Protein AF-A0A812PJC6-F1 (afdb_monomer_lite)

pLDDT: mean 83.12, std 13.5, range [49.12, 95.75]

Structure (mmCIF, N/CA/C/O backbone):
data_AF-A0A812PJC6-F1
#
_entry.id   AF-A0A812PJC6-F1
#
loop_
_atom_site.group_PDB
_atom_site.id
_atom_site.type_symbol
_atom_site.label_atom_id
_atom_site.label_alt_id
_atom_site.label_comp_id
_atom_site.label_asym_id
_atom_site.label_entity_id
_atom_site.label_seq_id
_atom_site.pdbx_PDB_ins_code
_atom_site.Cartn_x
_atom_site.Cartn_y
_atom_site.Cartn_z
_atom_site.occupancy
_atom_site.B_iso_or_equiv
_atom_site.auth_seq_id
_atom_site.auth_comp_id
_atom_site.auth_asym_id
_atom_site.auth_atom_id
_atom_site.pdbx_PDB_model_num
ATOM 1 N N . MET A 1 1 ? -43.800 -16.071 8.110 1.00 54.31 1 MET A N 1
ATOM 2 C CA . MET A 1 1 ? -43.819 -14.659 7.642 1.00 54.31 1 MET A CA 1
ATOM 3 C C . MET A 1 1 ? -43.810 -13.628 8.780 1.00 54.31 1 MET A C 1
ATOM 5 O O . MET A 1 1 ? -43.242 -12.564 8.587 1.00 54.31 1 MET A O 1
ATOM 9 N N . GLN A 1 2 ? -44.392 -13.907 9.956 1.00 56.09 2 GLN A N 1
ATOM 10 C CA . GLN A 1 2 ? -44.378 -12.980 11.107 1.00 56.09 2 GLN A CA 1
ATOM 11 C C . GLN A 1 2 ? -43.023 -12.905 11.839 1.00 56.09 2 GLN A C 1
ATOM 13 O O . GLN A 1 2 ? -42.659 -11.846 12.334 1.00 56.09 2 GLN A O 1
ATOM 18 N N . GLU A 1 3 ? -42.242 -13.986 11.862 1.00 58.69 3 GLU A N 1
ATOM 19 C CA . GLU A 1 3 ? -40.914 -14.003 12.503 1.00 58.69 3 GLU A CA 1
ATOM 20 C C . GLU A 1 3 ? -39.884 -13.142 11.758 1.00 58.69 3 GLU A C 1
ATOM 22 O O . GLU A 1 3 ? -39.084 -12.457 12.385 1.00 58.69 3 GLU A O 1
ATOM 27 N N . ALA A 1 4 ? -39.976 -13.080 10.425 1.00 61.56 4 ALA A N 1
ATOM 28 C CA . ALA A 1 4 ? -39.147 -12.201 9.600 1.00 61.56 4 ALA A CA 1
ATOM 29 C C . ALA A 1 4 ? -39.416 -10.708 9.872 1.00 61.56 4 ALA A C 1
ATOM 31 O O . ALA A 1 4 ? -38.505 -9.895 9.766 1.00 61.56 4 ALA A O 1
ATOM 32 N N . ARG A 1 5 ? -40.648 -10.351 10.269 1.00 58.78 5 ARG A N 1
ATOM 33 C CA . ARG A 1 5 ? -40.993 -8.983 10.688 1.00 58.78 5 ARG A CA 1
ATOM 34 C C . ARG A 1 5 ? -40.397 -8.638 12.054 1.00 58.78 5 ARG A C 1
ATOM 36 O O . ARG A 1 5 ? -39.863 -7.551 12.198 1.00 58.78 5 ARG A O 1
ATOM 43 N N . ARG A 1 6 ? -40.385 -9.582 13.005 1.00 60.12 6 ARG A N 1
ATOM 44 C CA . ARG A 1 6 ? -39.745 -9.394 14.323 1.00 60.12 6 ARG A CA 1
ATOM 45 C C . ARG A 1 6 ? -38.217 -9.294 14.235 1.00 60.12 6 ARG A C 1
ATOM 47 O O . ARG A 1 6 ? -37.621 -8.498 14.949 1.00 60.12 6 ARG A O 1
ATOM 54 N N . ALA A 1 7 ? -37.593 -10.064 13.339 1.00 59.38 7 ALA A N 1
ATOM 55 C CA . ALA A 1 7 ? -36.156 -9.971 13.068 1.00 59.38 7 ALA A CA 1
ATOM 56 C C . ALA A 1 7 ? -35.773 -8.649 12.371 1.00 59.38 7 ALA A C 1
ATOM 58 O O . ALA A 1 7 ? -34.699 -8.113 12.626 1.00 59.38 7 ALA A O 1
ATOM 59 N 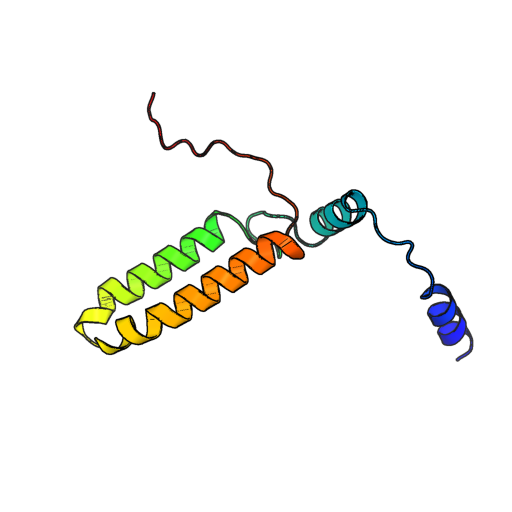N . ALA A 1 8 ? -36.662 -8.109 11.528 1.00 57.59 8 ALA A N 1
ATOM 60 C CA . ALA A 1 8 ? -36.504 -6.786 10.925 1.00 57.59 8 ALA A CA 1
ATOM 61 C C . ALA A 1 8 ? -36.757 -5.645 11.931 1.00 57.59 8 ALA A C 1
ATOM 63 O O . ALA A 1 8 ? -36.075 -4.634 11.877 1.00 57.59 8 ALA A O 1
ATOM 64 N N . GLU A 1 9 ? -37.670 -5.811 12.891 1.00 53.97 9 GLU A N 1
ATOM 65 C CA . GLU A 1 9 ? -37.887 -4.836 13.976 1.00 53.97 9 GLU A CA 1
ATOM 66 C C . GLU A 1 9 ? -36.724 -4.808 14.985 1.00 53.97 9 GLU A C 1
ATOM 68 O O . GLU A 1 9 ? -36.408 -3.760 15.540 1.00 53.97 9 GLU A O 1
ATOM 73 N N . GLN A 1 10 ? -36.016 -5.927 15.187 1.00 52.03 10 GLN A N 1
ATOM 74 C CA . GLN A 1 10 ? -34.771 -5.966 15.974 1.00 52.03 10 GLN A CA 1
ATOM 75 C C . GLN A 1 10 ? -33.571 -5.295 15.280 1.00 52.03 10 GLN A C 1
ATOM 77 O O . GLN A 1 10 ? -32.525 -5.119 15.904 1.00 52.03 10 GLN A O 1
ATOM 82 N N . TYR A 1 11 ? -33.700 -4.923 14.005 1.00 51.56 11 TYR A N 1
ATOM 83 C CA . TYR A 1 11 ? -32.618 -4.369 13.189 1.00 51.56 11 TYR A CA 1
ATOM 84 C C . TYR A 1 11 ? -32.406 -2.854 13.383 1.00 51.56 11 TYR A C 1
ATOM 86 O O . TYR A 1 11 ? -31.421 -2.311 12.889 1.00 51.56 11 TYR A O 1
ATOM 94 N N . GLU A 1 12 ? -33.281 -2.149 14.106 1.00 56.19 12 GLU A N 1
ATOM 95 C CA . GLU A 1 12 ? -33.440 -0.699 13.905 1.00 56.19 12 GLU A CA 1
ATOM 96 C C . GLU A 1 12 ? -32.970 0.230 15.042 1.00 56.19 12 GLU A C 1
ATOM 98 O O . GLU A 1 12 ? -33.379 1.384 15.117 1.00 56.19 12 GLU A O 1
ATOM 103 N N . PHE A 1 13 ? -32.042 -0.201 15.900 1.00 49.88 13 PHE A N 1
ATOM 104 C CA . PHE A 1 13 ? -31.323 0.746 16.765 1.00 49.88 13 PHE A CA 1
ATOM 105 C C . PHE A 1 13 ? -29.887 0.287 17.019 1.00 49.88 13 PHE A C 1
ATOM 107 O O . PHE A 1 13 ? -29.595 -0.401 17.998 1.00 49.88 13 PHE A O 1
ATOM 114 N N . GLN A 1 14 ? -28.969 0.663 16.126 1.00 61.44 14 GLN A N 1
ATOM 115 C CA . GLN A 1 14 ? -27.553 0.683 16.483 1.00 61.44 14 GLN A CA 1
ATOM 116 C C . GLN A 1 14 ? -27.263 2.049 17.112 1.00 61.44 14 GLN A C 1
ATOM 118 O O . GLN A 1 14 ? -27.422 3.054 16.421 1.00 61.44 14 GLN A O 1
ATOM 123 N N . PRO A 1 15 ? -26.881 2.120 18.403 1.00 67.12 15 PRO A N 1
ATOM 124 C CA . PRO A 1 15 ? -26.397 3.371 18.968 1.00 67.12 15 PRO A CA 1
ATOM 125 C C . PRO A 1 15 ? -25.207 3.849 18.136 1.00 67.12 15 PRO A C 1
ATOM 127 O O . PRO A 1 15 ? -24.440 3.018 17.643 1.00 67.12 15 PRO A O 1
ATOM 130 N N . ASP A 1 16 ? -25.052 5.167 17.993 1.00 80.69 16 ASP A N 1
ATOM 131 C CA . ASP A 1 16 ? -23.869 5.757 17.369 1.00 80.69 16 ASP A CA 1
ATOM 132 C C . ASP A 1 16 ? -22.621 5.107 17.970 1.00 80.69 16 ASP A C 1
ATOM 134 O O . ASP A 1 16 ? -22.321 5.265 19.159 1.00 80.69 16 ASP A O 1
ATOM 138 N N . TYR A 1 17 ? -21.928 4.298 17.165 1.00 80.31 17 TYR A N 1
ATOM 139 C CA . TYR A 1 17 ? -20.762 3.583 17.650 1.00 80.31 17 TYR A CA 1
ATOM 140 C C . TYR A 1 17 ? -19.717 4.599 18.077 1.00 80.31 17 TYR A C 1
ATOM 142 O O . TYR A 1 17 ? -19.270 5.443 17.298 1.00 80.31 17 TYR A O 1
ATOM 150 N N . THR A 1 18 ? -19.257 4.462 19.315 1.00 88.69 18 THR A N 1
ATOM 151 C CA . THR A 1 18 ? -18.042 5.163 19.719 1.00 88.69 18 THR A CA 1
ATOM 152 C C . THR A 1 18 ? -16.868 4.637 18.891 1.00 88.69 18 THR A C 1
ATOM 154 O O . THR A 1 18 ? -16.829 3.462 18.512 1.00 88.69 18 THR A O 1
ATOM 157 N N . LEU A 1 19 ? -15.862 5.480 18.646 1.00 85.06 19 LEU A N 1
ATOM 158 C CA . LEU A 1 19 ? -14.664 5.074 17.898 1.00 85.06 19 LEU A CA 1
ATOM 159 C C . LEU A 1 19 ? -13.988 3.826 18.493 1.00 85.06 19 LEU A C 1
ATOM 161 O O . LEU A 1 19 ? -13.421 3.022 17.757 1.00 85.06 19 LEU A O 1
ATOM 165 N N . LEU A 1 20 ? -14.080 3.636 19.812 1.00 87.56 20 LEU A N 1
ATOM 166 C CA . LEU A 1 20 ? -13.543 2.460 20.495 1.00 87.56 20 LEU A CA 1
ATOM 167 C C . LEU A 1 20 ? -14.313 1.183 20.147 1.00 87.56 20 LEU A C 1
ATOM 169 O O . LEU A 1 20 ? -13.693 0.161 19.868 1.00 87.56 20 LEU A O 1
ATOM 173 N N . GLN A 1 21 ? -15.646 1.239 20.119 1.00 89.00 21 GLN A N 1
ATOM 174 C CA . GLN A 1 21 ? -16.477 0.097 19.727 1.00 89.00 21 GLN A CA 1
ATOM 175 C C . GLN A 1 21 ? -16.280 -0.254 18.252 1.00 89.00 21 GLN A C 1
ATOM 177 O O . GLN A 1 21 ? -16.207 -1.431 17.903 1.00 89.00 21 GLN A O 1
ATOM 182 N N . TYR A 1 22 ? -16.128 0.762 17.399 1.00 86.44 22 TYR A N 1
ATOM 183 C CA . TYR A 1 22 ? -15.785 0.565 15.995 1.00 86.44 22 TYR A CA 1
ATOM 184 C C . TYR A 1 22 ? -14.447 -0.170 15.835 1.00 86.44 22 TYR A C 1
ATOM 186 O O . TYR A 1 22 ? -14.380 -1.205 15.178 1.00 86.44 22 TYR A O 1
ATOM 194 N N . GLN A 1 23 ? -13.391 0.315 16.497 1.00 86.81 23 GLN A N 1
ATOM 195 C CA . GLN A 1 23 ? -12.062 -0.304 16.449 1.00 86.81 23 GLN A CA 1
ATOM 196 C C . GLN A 1 23 ? -12.045 -1.714 17.056 1.00 86.81 23 GLN A C 1
ATOM 198 O O . GLN A 1 23 ? -11.374 -2.595 16.522 1.00 86.81 23 GLN A O 1
ATOM 203 N N . ALA A 1 24 ? -12.809 -1.956 18.126 1.00 87.62 24 ALA A N 1
ATOM 204 C CA . ALA A 1 24 ? -12.974 -3.292 18.695 1.00 87.62 24 ALA A CA 1
ATOM 205 C C . ALA A 1 24 ? -13.595 -4.261 17.676 1.00 87.62 24 ALA A C 1
ATOM 207 O O . ALA A 1 24 ? -13.062 -5.342 17.455 1.00 87.62 24 ALA A O 1
ATOM 208 N N . LYS A 1 25 ? -14.643 -3.835 16.961 1.00 88.75 25 LYS A N 1
ATOM 209 C CA . LYS A 1 25 ? -15.265 -4.645 15.904 1.00 88.75 25 LYS A CA 1
ATOM 210 C C . LYS A 1 25 ? -14.320 -4.893 14.723 1.00 88.75 25 LYS A C 1
ATOM 212 O O . LYS A 1 25 ? -14.270 -6.005 14.202 1.00 88.75 25 LYS A O 1
ATOM 217 N N . CYS A 1 26 ? -13.542 -3.888 14.315 1.00 88.06 26 CYS A N 1
ATOM 218 C CA . CYS A 1 26 ? -12.501 -4.051 13.295 1.00 88.06 26 CYS A CA 1
ATOM 219 C C . CYS A 1 26 ? -11.424 -5.051 13.728 1.00 88.06 26 CYS A C 1
ATOM 221 O O . CYS A 1 26 ? -10.926 -5.796 12.892 1.00 88.06 26 CYS A O 1
ATOM 223 N N . ARG A 1 27 ? -11.070 -5.104 15.018 1.00 87.25 27 ARG A N 1
ATOM 224 C CA . ARG A 1 27 ? -10.104 -6.080 15.545 1.00 87.25 27 ARG A CA 1
ATOM 225 C C . ARG A 1 27 ? -10.591 -7.518 15.390 1.00 87.25 27 ARG A C 1
ATOM 227 O O . ARG A 1 27 ? -9.777 -8.377 15.069 1.00 87.25 27 ARG A O 1
ATOM 234 N N . ASP A 1 28 ? -11.882 -7.752 15.600 1.00 88.50 28 ASP A N 1
ATOM 235 C CA . ASP A 1 28 ? -12.472 -9.091 15.530 1.00 88.50 28 ASP A CA 1
ATOM 236 C C . ASP A 1 28 ? -12.686 -9.554 14.081 1.00 88.50 28 ASP A C 1
ATOM 238 O O . ASP A 1 28 ? -12.481 -10.724 13.766 1.00 88.50 28 ASP A O 1
ATOM 242 N N . LEU A 1 29 ? -13.084 -8.640 13.188 1.00 89.25 29 LEU A N 1
ATOM 243 C CA . LEU A 1 29 ? -13.411 -8.962 11.793 1.00 89.25 29 LEU A CA 1
ATOM 244 C C . LEU A 1 29 ? -12.207 -8.888 10.842 1.00 89.25 29 LEU A C 1
ATOM 246 O O . LEU A 1 29 ? -12.099 -9.692 9.920 1.00 89.25 29 LEU A O 1
ATOM 250 N N . ALA A 1 30 ? -11.328 -7.904 11.031 1.00 89.88 30 ALA A N 1
ATOM 251 C CA . ALA A 1 30 ? -10.218 -7.594 10.132 1.00 89.88 30 ALA A CA 1
ATOM 252 C C . ALA A 1 30 ? -8.960 -7.182 10.929 1.00 89.88 30 ALA A C 1
ATOM 254 O O . ALA A 1 30 ? -8.521 -6.024 10.862 1.00 89.88 30 ALA A O 1
ATOM 255 N N . PRO A 1 31 ? -8.369 -8.108 11.714 1.00 89.00 31 PRO A N 1
ATOM 256 C CA . PRO A 1 31 ? -7.098 -7.850 12.385 1.00 89.00 31 PRO A CA 1
ATOM 257 C C . PRO A 1 31 ? -5.992 -7.595 11.352 1.00 89.00 31 PRO A C 1
ATOM 259 O O . PRO A 1 31 ? -6.045 -8.137 10.259 1.00 89.00 31 PRO A O 1
ATOM 262 N N . TYR A 1 32 ? -4.981 -6.785 11.679 1.00 89.94 32 TYR A N 1
ATOM 263 C CA . TYR A 1 32 ? -3.799 -6.617 10.819 1.00 89.94 32 TYR A CA 1
ATOM 264 C C . TYR A 1 32 ? -2.773 -7.716 11.117 1.00 89.94 32 TYR A C 1
ATOM 266 O O . TYR A 1 32 ? -1.880 -7.534 11.950 1.00 89.94 32 TYR A O 1
ATOM 274 N N . GLN A 1 33 ? -2.959 -8.895 10.525 1.00 88.94 33 GLN A N 1
ATOM 275 C CA . GLN A 1 33 ? -2.128 -10.085 10.744 1.00 88.94 33 GLN A CA 1
ATOM 276 C C . GLN A 1 33 ? -1.966 -10.893 9.454 1.00 88.94 33 GLN A C 1
ATOM 278 O O . GLN A 1 33 ? -2.808 -10.840 8.562 1.00 88.94 33 GLN A O 1
ATOM 283 N N . TYR A 1 34 ? -0.876 -11.652 9.346 1.00 87.62 34 TYR A N 1
ATOM 284 C CA . TYR A 1 34 ? -0.627 -12.488 8.170 1.00 87.62 34 TYR A CA 1
ATOM 285 C C . TYR A 1 34 ? -1.760 -13.499 7.947 1.00 87.62 34 TYR A C 1
ATOM 287 O O . TYR A 1 34 ? -2.191 -14.152 8.899 1.00 87.62 34 TYR A O 1
ATOM 295 N N . GLY A 1 35 ? -2.244 -13.621 6.706 1.00 86.44 35 GLY A N 1
ATOM 296 C CA . GLY A 1 35 ? -3.344 -14.527 6.363 1.00 86.44 35 GLY A CA 1
ATOM 297 C C . GLY A 1 35 ? -4.715 -14.079 6.879 1.00 86.44 35 GLY A C 1
ATOM 298 O O . GLY A 1 35 ? -5.639 -14.888 6.953 1.00 86.44 35 GLY A O 1
ATOM 299 N N . SER A 1 36 ? -4.859 -12.807 7.254 1.00 87.25 36 SER A N 1
ATOM 300 C CA . SER A 1 36 ? -6.129 -12.223 7.687 1.00 87.25 36 SER A CA 1
ATOM 301 C C . SER A 1 36 ? -6.718 -11.290 6.630 1.00 87.25 36 SER A C 1
ATOM 303 O O . SER A 1 36 ? -6.027 -10.775 5.754 1.00 87.25 36 SER A O 1
ATOM 305 N N . TRP A 1 37 ? -8.014 -11.005 6.750 1.00 82.25 37 TRP A N 1
ATOM 306 C CA . TRP A 1 37 ? -8.705 -10.101 5.827 1.00 82.25 37 TRP A CA 1
ATOM 307 C C . TRP A 1 37 ? -8.267 -8.631 5.964 1.00 82.25 37 TRP A C 1
ATOM 309 O O . TRP A 1 37 ? -8.465 -7.832 5.051 1.00 82.25 37 TRP A O 1
ATOM 319 N N . GLY A 1 38 ? -7.659 -8.266 7.100 1.00 84.44 38 GLY A N 1
ATOM 320 C CA . GLY A 1 38 ? -7.154 -6.918 7.359 1.00 84.44 38 GLY A CA 1
ATOM 321 C C . GLY A 1 38 ? -5.802 -6.616 6.707 1.00 84.44 38 GLY A C 1
ATOM 322 O O . GLY A 1 38 ? -5.388 -5.453 6.711 1.00 84.44 38 GLY A O 1
ATOM 323 N N . GLY A 1 39 ? -5.149 -7.624 6.118 1.00 88.31 39 GLY A N 1
ATOM 324 C CA . GLY A 1 39 ? -3.814 -7.536 5.528 1.00 88.31 39 GLY A CA 1
ATOM 325 C C . GLY A 1 39 ? -2.693 -7.667 6.557 1.00 88.31 39 GLY A C 1
ATOM 326 O O . GLY A 1 39 ? -2.926 -7.798 7.762 1.00 88.31 39 GLY A O 1
ATOM 327 N N . SER A 1 40 ? -1.455 -7.615 6.075 1.00 90.19 40 SER A N 1
ATOM 328 C CA . SER A 1 40 ? -0.262 -7.730 6.906 1.00 90.19 40 SER A CA 1
ATOM 329 C C . SER A 1 40 ? 0.927 -7.013 6.292 1.00 90.19 40 SER A C 1
ATOM 331 O O . SER A 1 40 ? 0.988 -6.791 5.086 1.00 90.19 40 SER A O 1
ATOM 333 N N . ILE A 1 41 ? 1.928 -6.723 7.126 1.00 88.56 41 ILE A N 1
ATOM 334 C CA . ILE A 1 41 ? 3.166 -6.082 6.670 1.00 88.56 41 ILE A CA 1
ATOM 335 C C . ILE A 1 41 ? 3.868 -6.893 5.577 1.00 88.56 41 ILE A C 1
ATOM 337 O O . ILE A 1 41 ? 4.434 -6.316 4.657 1.00 88.56 41 ILE A O 1
ATOM 341 N N . VAL A 1 42 ? 3.808 -8.224 5.665 1.00 90.44 42 VAL A N 1
ATOM 342 C CA . VAL A 1 42 ? 4.444 -9.123 4.701 1.00 90.44 42 VAL A CA 1
ATOM 343 C C . VAL A 1 42 ? 3.705 -9.082 3.370 1.00 90.44 42 VAL A C 1
ATOM 345 O O . VAL A 1 42 ? 4.347 -8.953 2.336 1.00 90.44 42 VAL A O 1
ATOM 348 N N . GLU A 1 43 ? 2.374 -9.167 3.385 1.00 91.31 43 GLU A N 1
ATOM 349 C CA . GLU A 1 43 ? 1.556 -9.144 2.166 1.00 91.31 43 GLU A CA 1
ATOM 350 C C . GLU A 1 43 ? 1.637 -7.783 1.467 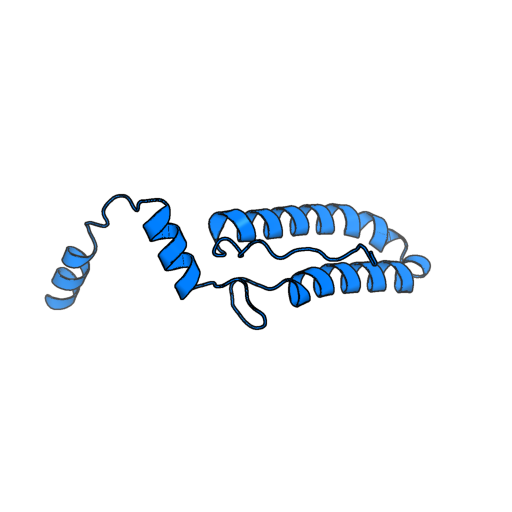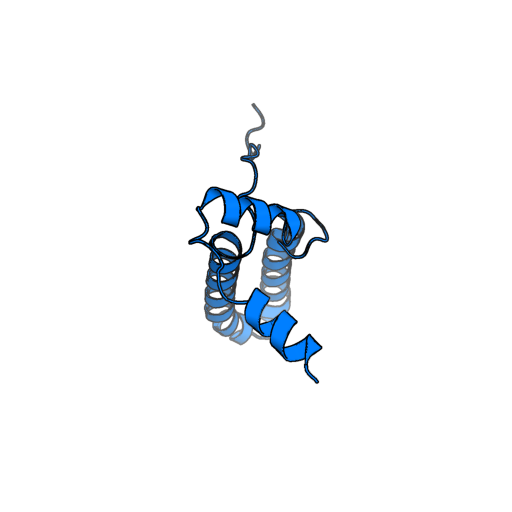1.00 91.31 43 GLU A C 1
ATOM 352 O O . GLU A 1 43 ? 1.870 -7.727 0.260 1.00 91.31 43 GLU A O 1
ATOM 357 N N . ASP A 1 44 ? 1.548 -6.694 2.232 1.00 91.31 44 ASP A N 1
ATOM 358 C CA . ASP A 1 44 ? 1.610 -5.327 1.706 1.00 91.31 44 ASP A CA 1
ATOM 359 C C . ASP A 1 44 ? 2.992 -5.022 1.116 1.00 91.31 44 ASP A C 1
ATOM 361 O O . ASP A 1 44 ? 3.111 -4.408 0.055 1.00 91.31 44 ASP A O 1
ATOM 365 N N . PHE A 1 45 ? 4.057 -5.491 1.770 1.00 91.38 45 PHE A N 1
ATOM 366 C CA . PHE A 1 45 ? 5.413 -5.360 1.245 1.00 91.38 45 PHE A CA 1
ATOM 367 C C . PHE A 1 45 ? 5.632 -6.228 0.003 1.00 91.38 45 PHE A C 1
ATOM 369 O O . PHE A 1 45 ? 6.223 -5.770 -0.977 1.00 91.38 45 PHE A O 1
ATOM 376 N N . LEU A 1 46 ? 5.135 -7.467 0.015 1.00 93.56 46 LEU A N 1
ATOM 377 C CA . LEU A 1 46 ? 5.258 -8.389 -1.109 1.00 93.56 46 LEU A CA 1
ATOM 378 C C . LEU A 1 46 ? 4.572 -7.838 -2.362 1.00 93.56 46 LEU A C 1
ATOM 380 O O . LEU A 1 46 ? 5.117 -7.984 -3.455 1.00 93.56 46 LEU A O 1
ATOM 384 N N . GLU A 1 47 ? 3.424 -7.176 -2.220 1.00 92.12 47 GLU A N 1
ATOM 385 C CA . GLU A 1 47 ? 2.730 -6.524 -3.333 1.00 92.12 47 GLU A CA 1
ATOM 386 C C . GLU A 1 47 ? 3.619 -5.463 -4.002 1.00 92.12 47 GLU A C 1
ATOM 388 O O . GLU A 1 47 ? 3.810 -5.479 -5.223 1.00 92.12 47 GLU A O 1
ATOM 393 N N . VAL A 1 48 ? 4.247 -4.5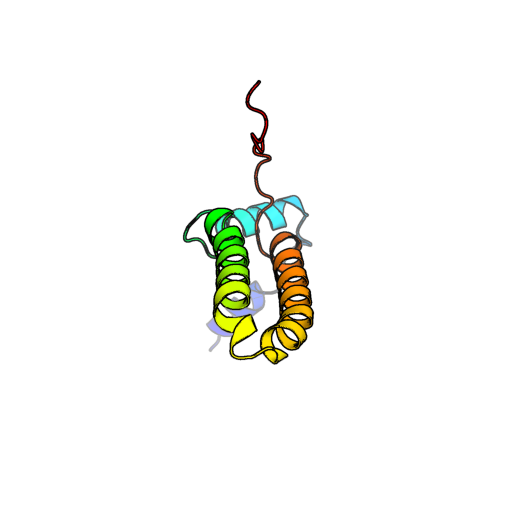95 -3.204 1.00 92.75 48 VAL A N 1
ATOM 394 C CA . VAL A 1 48 ? 5.143 -3.539 -3.704 1.00 92.75 48 VAL A CA 1
ATOM 395 C C . VAL A 1 48 ? 6.392 -4.129 -4.363 1.00 92.75 48 VAL A C 1
ATOM 397 O O . VAL A 1 48 ? 6.767 -3.714 -5.463 1.00 92.75 48 VAL A O 1
ATOM 400 N N . VAL A 1 49 ? 7.023 -5.120 -3.728 1.00 95.31 49 VAL A N 1
ATOM 401 C CA . VAL A 1 49 ? 8.226 -5.779 -4.262 1.00 95.31 49 VAL A CA 1
ATOM 402 C C . VAL A 1 49 ? 7.922 -6.507 -5.563 1.00 95.31 49 VAL A C 1
ATOM 404 O O . VAL A 1 49 ? 8.697 -6.411 -6.514 1.00 95.31 49 VAL A O 1
ATOM 407 N N . THR A 1 50 ? 6.784 -7.194 -5.642 1.00 94.31 50 THR A N 1
ATOM 408 C CA . THR A 1 50 ? 6.380 -7.912 -6.855 1.00 94.31 50 THR A CA 1
ATOM 409 C C . THR A 1 50 ? 6.146 -6.936 -8.004 1.00 94.31 50 THR A C 1
ATOM 411 O O . THR A 1 50 ? 6.630 -7.166 -9.112 1.00 94.31 50 THR A O 1
ATOM 414 N N . ASN A 1 51 ? 5.481 -5.805 -7.749 1.00 93.12 51 ASN A N 1
ATOM 415 C CA . ASN A 1 51 ? 5.266 -4.784 -8.773 1.00 93.12 51 ASN A CA 1
ATOM 416 C C . ASN A 1 51 ? 6.589 -4.178 -9.276 1.00 93.12 51 ASN A C 1
ATOM 418 O O . ASN A 1 51 ? 6.803 -4.021 -10.479 1.00 93.12 51 ASN A O 1
ATOM 422 N N . PHE A 1 52 ? 7.524 -3.901 -8.364 1.00 92.94 52 PHE A N 1
ATOM 423 C CA . PHE A 1 52 ? 8.862 -3.430 -8.720 1.00 92.94 52 PHE A CA 1
ATOM 424 C C . PHE A 1 52 ? 9.667 -4.473 -9.517 1.00 92.94 52 PHE A C 1
ATOM 426 O O . PHE A 1 52 ? 10.324 -4.136 -10.506 1.00 92.94 52 PHE A O 1
ATOM 433 N N . ALA A 1 53 ? 9.597 -5.749 -9.133 1.00 94.38 53 ALA A N 1
ATOM 434 C CA . ALA A 1 53 ? 10.266 -6.834 -9.845 1.00 94.38 53 ALA A CA 1
ATOM 435 C C . ALA A 1 53 ? 9.746 -6.968 -11.287 1.00 94.38 53 ALA A C 1
ATOM 437 O O . ALA A 1 53 ? 10.537 -7.070 -12.222 1.00 94.38 53 ALA A O 1
ATOM 438 N N . LEU A 1 54 ? 8.428 -6.880 -11.491 1.00 92.06 54 LEU A N 1
ATOM 439 C CA . LEU A 1 54 ? 7.834 -6.909 -12.831 1.00 92.06 54 LEU A CA 1
ATOM 440 C C . LEU A 1 54 ? 8.297 -5.726 -13.689 1.00 92.06 54 LEU A C 1
ATOM 442 O O . LEU A 1 54 ? 8.661 -5.913 -14.850 1.00 92.06 54 LEU A O 1
ATOM 446 N N . LEU A 1 55 ? 8.345 -4.524 -13.114 1.00 93.62 55 LEU A N 1
ATOM 447 C CA . LEU A 1 55 ? 8.816 -3.331 -13.820 1.00 93.62 55 LEU A CA 1
ATOM 448 C C . LEU A 1 55 ? 10.294 -3.406 -14.196 1.00 93.62 55 LEU A C 1
ATOM 450 O O . LEU A 1 55 ? 10.656 -3.051 -15.315 1.00 93.62 55 LEU A O 1
ATOM 454 N N . SER A 1 56 ? 11.142 -3.875 -13.284 1.00 92.81 56 SER A N 1
ATOM 455 C CA . SER A 1 56 ? 12.586 -3.966 -13.525 1.00 92.81 56 SER A CA 1
ATOM 456 C C . SER A 1 56 ? 12.944 -5.037 -14.557 1.00 92.81 56 SER A C 1
ATOM 458 O O . SER A 1 56 ? 13.793 -4.792 -15.410 1.00 92.81 56 SER A O 1
ATOM 460 N N . MET A 1 57 ? 12.270 -6.191 -14.530 1.00 93.25 57 MET A N 1
ATOM 461 C CA . MET A 1 57 ? 12.570 -7.304 -15.439 1.00 93.25 57 MET A CA 1
ATOM 462 C C . MET A 1 57 ? 11.948 -7.119 -16.827 1.00 93.25 57 MET A C 1
ATOM 464 O O . MET A 1 57 ? 12.601 -7.380 -17.836 1.00 93.25 57 MET A O 1
ATOM 468 N N . PHE A 1 58 ? 10.699 -6.649 -16.908 1.00 93.19 58 PHE A N 1
ATOM 469 C CA . PHE A 1 58 ? 9.962 -6.557 -18.176 1.00 93.19 58 PHE A CA 1
ATOM 470 C C . PHE A 1 58 ? 9.906 -5.145 -18.768 1.00 93.19 58 PHE A C 1
ATOM 472 O O . PHE A 1 58 ? 9.511 -4.991 -19.924 1.00 93.19 58 PHE A O 1
ATOM 479 N N . GLY A 1 59 ? 10.346 -4.117 -18.036 1.00 91.56 59 GLY A N 1
ATOM 480 C CA . GLY A 1 59 ? 10.340 -2.730 -18.512 1.00 91.56 59 GLY A CA 1
ATOM 481 C C . GLY A 1 59 ? 11.213 -2.493 -19.748 1.00 91.56 59 GLY A C 1
ATOM 482 O O . GLY A 1 59 ? 10.897 -1.624 -20.555 1.00 91.56 59 GLY A O 1
ATOM 483 N N . VAL A 1 60 ? 12.263 -3.300 -19.944 1.00 91.12 60 VAL A N 1
ATOM 484 C CA . VAL A 1 60 ? 13.115 -3.243 -21.147 1.00 91.12 60 VAL A CA 1
ATOM 485 C C . VAL A 1 60 ? 12.386 -3.787 -22.381 1.00 91.12 60 VAL A C 1
ATOM 487 O O . VAL A 1 60 ? 12.566 -3.269 -23.479 1.00 91.12 60 VAL A O 1
ATOM 490 N N . LEU A 1 61 ? 11.547 -4.813 -22.206 1.00 93.69 61 LEU A N 1
ATOM 491 C CA . LEU A 1 61 ? 10.803 -5.445 -23.300 1.00 93.69 61 LEU A CA 1
ATOM 492 C C . LEU A 1 61 ? 9.533 -4.665 -23.657 1.00 93.69 61 LEU A C 1
ATOM 494 O O . LEU A 1 61 ? 9.163 -4.590 -24.826 1.00 93.69 61 LEU A O 1
ATOM 498 N N . VAL A 1 62 ? 8.863 -4.082 -22.659 1.00 93.75 62 VAL A N 1
ATOM 499 C CA . VAL A 1 62 ? 7.622 -3.319 -22.840 1.00 93.75 62 VAL A CA 1
ATOM 500 C C . VAL A 1 62 ? 7.728 -1.992 -22.077 1.00 93.75 62 VAL A C 1
ATOM 502 O O . VAL A 1 62 ? 7.286 -1.895 -20.931 1.00 93.75 62 VAL A O 1
ATOM 505 N N . PRO A 1 63 ? 8.264 -0.927 -22.702 1.00 87.62 63 PRO A N 1
ATOM 506 C CA . PRO A 1 63 ? 8.509 0.351 -22.024 1.00 87.62 63 PRO A CA 1
ATOM 507 C C . PRO A 1 63 ? 7.220 1.061 -21.581 1.00 87.62 63 PRO A C 1
ATOM 509 O O . PRO A 1 63 ? 7.231 1.863 -20.648 1.00 87.62 63 PRO A O 1
ATOM 512 N N . TRP A 1 64 ? 6.081 0.734 -22.200 1.00 91.69 64 TRP A N 1
ATOM 513 C CA . TRP A 1 64 ? 4.777 1.285 -21.821 1.00 91.69 64 TRP A CA 1
ATOM 514 C C . TRP A 1 64 ? 4.304 0.832 -20.428 1.00 91.69 64 TRP A C 1
ATOM 516 O O . TRP A 1 64 ? 3.476 1.504 -19.811 1.00 91.69 64 TRP A O 1
ATOM 526 N N . LEU A 1 65 ? 4.862 -0.262 -19.888 1.00 90.19 65 LEU A N 1
ATOM 527 C CA . LEU A 1 65 ? 4.555 -0.731 -18.533 1.00 90.19 65 LEU A CA 1
ATOM 528 C C . LEU A 1 65 ? 4.879 0.324 -17.475 1.00 90.19 65 LEU A C 1
ATOM 530 O O . LEU A 1 65 ? 4.104 0.486 -16.538 1.00 90.19 65 LEU A O 1
ATOM 534 N N . ALA A 1 66 ? 5.969 1.079 -17.635 1.00 87.81 66 ALA A N 1
ATOM 535 C CA . ALA A 1 66 ? 6.344 2.119 -16.679 1.00 87.81 66 ALA A CA 1
ATOM 536 C C . ALA A 1 66 ? 5.302 3.247 -16.623 1.00 87.81 66 ALA A C 1
ATOM 538 O O . ALA A 1 66 ? 4.937 3.707 -15.542 1.00 87.81 66 ALA A O 1
ATOM 539 N N . ILE A 1 67 ? 4.771 3.647 -17.781 1.00 91.56 67 ILE A N 1
ATOM 540 C CA . ILE A 1 67 ? 3.756 4.703 -17.886 1.00 91.56 67 ILE A CA 1
ATOM 541 C C . ILE A 1 67 ? 2.438 4.251 -17.252 1.00 91.56 67 ILE A C 1
ATOM 543 O O . ILE A 1 67 ? 1.804 5.030 -16.545 1.00 91.56 67 ILE A O 1
ATOM 547 N N . LEU A 1 68 ? 2.041 2.991 -17.453 1.00 91.06 68 LEU A N 1
ATOM 548 C CA . LEU A 1 68 ? 0.837 2.424 -16.837 1.00 91.06 68 LEU A CA 1
ATOM 549 C C . LEU A 1 68 ? 1.007 2.127 -15.344 1.00 91.06 68 LEU A C 1
ATOM 551 O O . LEU A 1 68 ? 0.048 2.226 -14.581 1.00 91.06 68 LEU A O 1
ATOM 555 N N . ALA A 1 69 ? 2.214 1.793 -14.899 1.00 91.62 69 ALA A N 1
ATOM 556 C CA . ALA A 1 69 ? 2.451 1.448 -13.508 1.00 91.62 69 ALA A CA 1
ATOM 557 C C . ALA A 1 69 ? 2.317 2.641 -12.564 1.00 91.62 69 ALA A C 1
ATOM 559 O O . ALA A 1 69 ? 1.892 2.456 -11.428 1.00 91.62 69 ALA A O 1
ATOM 560 N N . VAL A 1 70 ? 2.635 3.861 -12.998 1.00 91.31 70 VAL A N 1
ATOM 561 C CA . VAL A 1 70 ? 2.487 5.062 -12.159 1.00 91.31 70 VAL A CA 1
ATOM 562 C C . VAL A 1 70 ? 1.039 5.269 -11.678 1.00 91.31 70 VAL A C 1
ATOM 564 O O . VAL A 1 70 ? 0.830 5.292 -10.463 1.00 91.31 70 VAL A O 1
ATOM 567 N N . PRO A 1 71 ? 0.016 5.379 -12.551 1.00 95.12 71 PRO A N 1
ATOM 568 C CA . PRO A 1 71 ? -1.364 5.556 -12.100 1.00 95.12 71 PRO A CA 1
ATOM 569 C C . PRO A 1 71 ? -1.883 4.352 -11.306 1.00 95.12 71 PRO A C 1
ATOM 571 O O . PRO A 1 71 ? -2.618 4.544 -10.337 1.00 95.12 71 PRO A O 1
ATOM 574 N N . VAL A 1 72 ? -1.463 3.129 -11.652 1.00 93.75 72 VAL A N 1
ATOM 575 C CA . VAL A 1 72 ? -1.826 1.922 -10.894 1.00 93.75 72 VAL A CA 1
ATOM 576 C C . VAL A 1 72 ? -1.268 1.984 -9.472 1.00 93.75 72 VAL A C 1
ATOM 578 O O . VAL A 1 72 ? -2.023 1.803 -8.522 1.00 93.75 72 VAL A O 1
ATOM 581 N N . ASN A 1 73 ? 0.011 2.324 -9.293 1.00 93.88 73 ASN A N 1
ATOM 582 C CA . ASN A 1 73 ? 0.613 2.468 -7.964 1.00 93.88 73 ASN A CA 1
ATOM 583 C C . ASN A 1 73 ? -0.042 3.588 -7.147 1.00 93.88 73 ASN A C 1
ATOM 585 O O . ASN A 1 73 ? -0.242 3.428 -5.946 1.00 93.88 73 ASN A O 1
ATOM 589 N N . ILE A 1 74 ? -0.432 4.700 -7.780 1.00 95.56 74 ILE A N 1
ATOM 590 C CA . ILE A 1 74 ? -1.189 5.765 -7.103 1.00 95.56 74 ILE A CA 1
ATOM 591 C C . ILE A 1 74 ? -2.538 5.229 -6.610 1.00 95.56 74 ILE A C 1
ATOM 593 O O . ILE A 1 74 ? -2.915 5.478 -5.463 1.00 95.56 74 ILE A O 1
ATOM 597 N N . MET A 1 75 ? -3.264 4.487 -7.451 1.00 95.75 75 MET A N 1
ATOM 598 C CA . MET A 1 75 ? -4.549 3.887 -7.085 1.00 95.75 75 MET A CA 1
ATOM 599 C C . MET A 1 75 ? -4.392 2.886 -5.933 1.00 95.75 75 MET A C 1
ATOM 601 O O . MET A 1 75 ? -5.123 2.981 -4.946 1.00 95.75 75 MET A O 1
ATOM 605 N N . VAL A 1 76 ? -3.411 1.986 -6.023 1.00 93.88 76 VAL A N 1
ATOM 606 C CA . VAL A 1 76 ? -3.092 0.993 -4.985 1.00 93.88 76 VAL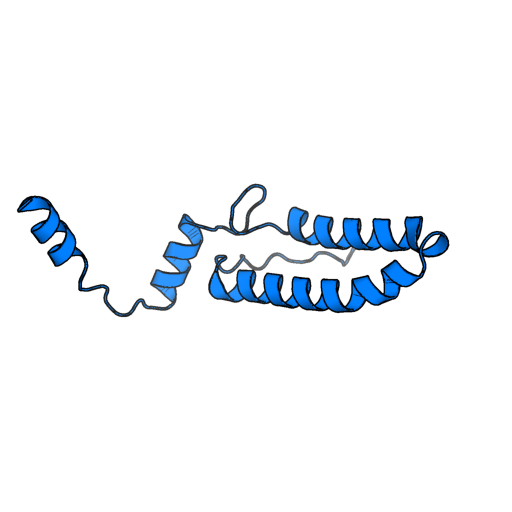 A CA 1
ATOM 607 C C . VAL A 1 76 ? -2.723 1.677 -3.671 1.00 93.88 76 VAL A C 1
ATOM 609 O O . VAL A 1 76 ? -3.285 1.341 -2.632 1.00 93.88 76 VAL A O 1
ATOM 612 N N . PHE A 1 77 ? -1.885 2.716 -3.706 1.00 93.12 77 PHE A N 1
ATOM 613 C CA . PHE A 1 77 ? -1.538 3.490 -2.514 1.00 93.12 77 PHE A CA 1
ATOM 614 C C . PHE A 1 77 ? -2.778 4.086 -1.828 1.00 93.12 77 PHE A C 1
ATOM 616 O O . PHE A 1 77 ? -2.915 4.018 -0.604 1.00 93.12 77 PHE A O 1
ATOM 623 N N . ARG A 1 78 ? -3.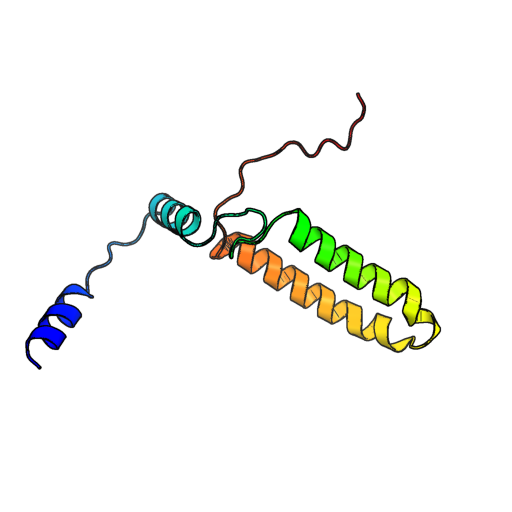729 4.635 -2.600 1.00 95.50 78 ARG A N 1
ATOM 624 C CA . ARG A 1 78 ? -4.980 5.167 -2.030 1.00 95.50 78 ARG A CA 1
ATOM 625 C C . ARG A 1 78 ? -5.864 4.063 -1.453 1.00 95.50 78 ARG A C 1
ATOM 627 O O . ARG A 1 78 ? -6.470 4.280 -0.406 1.00 95.50 78 ARG A O 1
ATOM 634 N N . LEU A 1 79 ? -5.934 2.904 -2.109 1.00 93.31 79 LEU A N 1
ATOM 635 C CA . LEU A 1 79 ? -6.688 1.743 -1.629 1.00 93.31 79 LEU A CA 1
ATOM 636 C C . LEU A 1 79 ? -6.103 1.194 -0.323 1.00 93.31 79 LEU A C 1
ATOM 638 O O . LEU A 1 79 ? -6.854 0.959 0.623 1.00 93.31 79 LEU A O 1
ATOM 642 N N . MET A 1 80 ? -4.778 1.078 -0.223 1.00 92.31 80 MET A N 1
ATOM 643 C CA . MET A 1 80 ? -4.097 0.680 1.012 1.00 92.31 80 MET A CA 1
ATOM 644 C C . MET A 1 80 ? -4.367 1.676 2.146 1.00 92.31 80 MET A C 1
ATOM 646 O O . MET A 1 80 ? -4.751 1.273 3.244 1.00 92.31 80 MET A O 1
ATOM 650 N N . ALA A 1 81 ? -4.266 2.984 1.880 1.00 92.56 81 ALA A N 1
ATOM 651 C CA . ALA A 1 81 ? -4.576 4.018 2.870 1.00 92.56 81 ALA A CA 1
ATOM 652 C C . ALA A 1 81 ? -6.047 3.976 3.327 1.00 92.56 81 ALA A C 1
ATOM 654 O O . ALA A 1 81 ? -6.350 4.142 4.512 1.00 92.56 81 ALA A O 1
ATOM 655 N N . PHE A 1 82 ? -6.976 3.719 2.404 1.00 93.00 82 PHE A N 1
ATOM 656 C CA . PHE A 1 82 ? -8.389 3.530 2.728 1.00 93.00 82 PHE A CA 1
ATOM 657 C C . PHE A 1 82 ? -8.604 2.302 3.619 1.00 93.00 82 PHE A C 1
ATOM 659 O O . PHE A 1 82 ? -9.287 2.397 4.640 1.00 93.00 82 PHE A O 1
ATOM 666 N N . ARG A 1 83 ? -7.978 1.169 3.282 1.00 91.88 83 ARG A N 1
ATOM 667 C CA . ARG A 1 83 ? -8.068 -0.067 4.068 1.00 91.88 83 ARG A CA 1
ATOM 668 C C . ARG A 1 83 ? -7.540 0.136 5.490 1.00 91.88 83 ARG A C 1
ATOM 670 O O . ARG A 1 83 ? -8.241 -0.199 6.438 1.00 91.88 83 ARG A O 1
ATOM 677 N N . MET A 1 84 ? -6.380 0.773 5.643 1.00 89.19 84 MET A N 1
ATOM 678 C CA . MET A 1 84 ? -5.759 1.038 6.949 1.00 89.19 84 MET A CA 1
ATOM 679 C C . MET A 1 84 ? -6.571 1.976 7.846 1.00 89.19 84 MET A C 1
ATOM 681 O O . MET A 1 84 ? -6.501 1.879 9.067 1.00 89.19 84 MET A O 1
ATOM 685 N N . THR A 1 85 ? -7.321 2.912 7.260 1.00 88.94 85 THR A N 1
ATOM 686 C CA . THR A 1 85 ? -8.068 3.919 8.032 1.00 88.94 85 THR A CA 1
ATOM 687 C C . THR A 1 85 ? -9.500 3.505 8.334 1.00 88.94 85 THR A C 1
ATOM 689 O O . THR A 1 85 ? -10.052 3.936 9.347 1.00 88.94 85 THR A O 1
ATOM 692 N N . ARG A 1 86 ? -10.121 2.703 7.461 1.00 86.69 86 ARG A N 1
ATOM 693 C CA . ARG A 1 86 ? -11.548 2.378 7.561 1.00 86.69 86 ARG A CA 1
ATOM 694 C C . ARG A 1 86 ? -11.857 0.903 7.735 1.00 86.69 86 ARG A C 1
ATOM 696 O O . ARG A 1 86 ? -12.940 0.613 8.211 1.00 86.69 86 ARG A O 1
ATOM 703 N N . ILE A 1 87 ? -10.987 -0.024 7.360 1.00 88.56 87 ILE A N 1
ATOM 704 C CA . ILE A 1 87 ? -11.325 -1.456 7.391 1.00 88.56 87 ILE A CA 1
ATOM 705 C C . ILE A 1 87 ? -10.562 -2.144 8.516 1.00 88.56 87 ILE A C 1
ATOM 707 O O . ILE A 1 87 ? -11.164 -2.751 9.400 1.00 88.56 87 ILE A O 1
ATOM 711 N N . THR A 1 88 ? -9.241 -2.024 8.483 1.00 88.62 88 THR A N 1
ATOM 712 C CA . THR A 1 88 ? -8.347 -2.741 9.381 1.00 88.62 88 THR A CA 1
ATOM 713 C C . THR A 1 88 ? -8.301 -2.077 10.756 1.00 88.62 88 THR A C 1
ATOM 715 O O . THR A 1 88 ? -8.339 -0.852 10.883 1.00 88.62 88 THR A O 1
ATOM 718 N N . CYS A 1 89 ? -8.198 -2.891 11.808 1.00 83.56 89 CYS A N 1
ATOM 719 C CA . CYS A 1 89 ? -7.905 -2.397 13.152 1.00 83.56 89 CYS A CA 1
ATOM 720 C C . CYS A 1 89 ? -6.560 -1.658 13.195 1.00 83.56 89 CYS A C 1
ATOM 722 O O . CYS A 1 89 ? -5.609 -2.049 12.514 1.00 83.56 89 CYS A O 1
ATOM 724 N N . ARG A 1 90 ? -6.453 -0.629 14.046 1.00 85.31 90 ARG A N 1
ATOM 725 C CA . ARG A 1 90 ? -5.183 0.061 14.297 1.00 85.31 90 ARG A CA 1
ATOM 726 C C . ARG A 1 90 ? -4.093 -0.957 14.684 1.00 85.31 90 ARG A C 1
ATOM 728 O O . ARG A 1 90 ? -4.213 -1.592 15.735 1.00 85.31 90 ARG A O 1
ATOM 735 N N . PRO A 1 91 ? -3.007 -1.083 13.903 1.00 84.38 91 PRO A N 1
ATOM 736 C CA . PRO A 1 91 ? -1.907 -1.954 14.277 1.00 84.38 91 PRO A CA 1
ATOM 737 C C . PRO A 1 91 ? -1.205 -1.410 15.525 1.00 84.38 91 PRO A C 1
ATOM 739 O O . PRO A 1 91 ? -1.092 -0.196 15.724 1.00 84.38 91 PRO A O 1
ATOM 742 N N . LEU A 1 92 ? -0.721 -2.317 16.374 1.00 82.50 92 LEU A N 1
ATOM 743 C CA . LEU A 1 92 ? 0.157 -1.949 17.483 1.00 82.50 92 LEU A CA 1
ATOM 744 C C . LEU A 1 92 ? 1.446 -1.341 16.911 1.00 82.50 92 LEU A C 1
ATOM 746 O O . LEU A 1 92 ? 1.962 -1.859 15.914 1.00 82.50 92 LEU A O 1
ATOM 750 N N . PRO A 1 93 ? 1.969 -0.252 17.500 1.00 82.12 93 PRO A N 1
ATOM 751 C CA . PRO A 1 93 ? 3.234 0.311 17.061 1.00 82.12 93 PRO A CA 1
ATOM 752 C C . PRO A 1 93 ? 4.331 -0.729 17.293 1.00 82.12 93 PRO A C 1
ATOM 754 O O . PRO A 1 93 ? 4.607 -1.105 18.428 1.00 82.12 93 PRO A O 1
ATOM 757 N N . HIS A 1 94 ? 4.929 -1.206 16.208 1.00 75.44 94 HIS A N 1
ATOM 758 C CA . HIS A 1 94 ? 6.133 -2.022 16.257 1.00 75.44 94 HIS A CA 1
ATOM 759 C C . HIS A 1 94 ? 7.306 -1.123 15.882 1.00 75.44 94 HIS A C 1
ATOM 761 O O . HIS A 1 94 ? 7.192 -0.308 14.962 1.00 75.44 94 HIS A O 1
ATOM 767 N N . GLY A 1 95 ? 8.416 -1.241 16.610 1.00 76.94 95 GLY A N 1
ATOM 768 C CA . GLY A 1 95 ? 9.656 -0.589 16.213 1.00 76.94 95 GLY A CA 1
ATOM 769 C C . GLY A 1 95 ? 10.069 -1.113 14.842 1.00 76.94 95 GLY A C 1
ATOM 770 O O . GLY A 1 95 ? 10.190 -2.321 14.652 1.00 76.94 95 GLY A O 1
ATOM 771 N N . ALA A 1 96 ? 10.248 -0.217 13.876 1.00 71.00 96 ALA A N 1
ATOM 772 C CA . ALA A 1 96 ? 10.906 -0.566 12.629 1.00 71.00 96 ALA A CA 1
ATOM 773 C C . ALA A 1 96 ? 12.412 -0.499 12.893 1.00 71.00 96 ALA A C 1
ATOM 775 O O . ALA A 1 96 ? 13.019 0.568 12.793 1.00 71.00 96 ALA A O 1
ATOM 776 N N . GLU A 1 97 ? 13.004 -1.615 13.315 1.00 70.31 97 GLU A N 1
ATOM 777 C CA . GLU A 1 97 ? 14.453 -1.709 13.488 1.00 70.31 97 GLU A CA 1
ATOM 778 C C . GLU A 1 97 ? 15.125 -1.695 12.110 1.00 70.31 97 GLU A C 1
ATOM 780 O O . GLU A 1 97 ? 15.321 -2.714 11.457 1.00 70.31 97 GLU A O 1
ATOM 785 N N . GLY A 1 98 ? 15.433 -0.485 11.646 1.00 64.31 98 GLY A N 1
ATOM 786 C CA . GLY A 1 98 ? 16.393 -0.208 10.580 1.00 64.31 98 GLY A CA 1
ATOM 787 C C . GLY A 1 98 ? 17.711 0.349 11.124 1.00 64.31 98 GLY A C 1
ATOM 788 O O . GLY A 1 98 ? 18.454 0.976 10.375 1.00 64.31 98 GLY A O 1
ATOM 789 N N . HIS A 1 99 ? 17.980 0.182 12.423 1.00 49.12 99 HIS A N 1
ATOM 790 C CA . HIS A 1 99 ? 19.188 0.668 13.082 1.00 49.12 99 HIS A CA 1
ATOM 791 C C . HIS A 1 99 ? 19.916 -0.516 13.720 1.00 49.12 99 HIS A C 1
ATOM 793 O O . HIS A 1 99 ? 19.289 -1.244 14.489 1.00 49.12 99 HIS A O 1
ATOM 799 N N . PRO A 1 100 ? 21.199 -0.748 13.397 1.00 59.75 100 PRO A N 1
ATOM 800 C CA . PRO A 1 100 ? 21.918 -1.869 13.970 1.00 59.75 100 PRO A CA 1
ATOM 801 C C . PRO A 1 100 ? 22.282 -1.603 15.435 1.00 59.75 100 PRO A C 1
ATOM 803 O O . PRO A 1 100 ? 22.274 -2.553 16.201 1.00 59.75 100 PRO A O 1
ATOM 806 N N . TRP A 1 101 ? 22.549 -0.350 15.826 1.00 52.62 101 TRP A N 1
ATOM 807 C CA . TRP A 1 101 ? 22.901 0.115 17.177 1.00 52.62 101 TRP A CA 1
ATOM 808 C C . TRP A 1 101 ? 22.639 1.614 17.266 1.00 52.62 101 TRP A C 1
ATOM 810 O O . TRP A 1 101 ? 22.911 2.283 16.241 1.00 52.62 101 TRP A O 1
#

Foldseek 3Di:
DVVVVVVVVVVPDDDPDDPVNQLVVLCVQAEADPPGPLHYPVRVVVVVVVLVVCCVPCCVVPVCSVVVVVVVVVVVVVVNVCSQPRRHHPDDDDDPPPDPD

Sequence (101 aa):
MQEARRAAEQYEFQPDYTLLQYQAKCRDLAPYQYGSWGGSIVEDFLEVVTNFALLSMFGVLVPWLAILAVPVNIMVFRLMAFRMTRITCRPLPHGAEGHPW

InterPro domains:
  IPR049452 Anoctamin, transmembrane domain [PF04547] (21-97)

Radius of gyration: 20.75 Å; chains: 1; bounding box: 67×20×44 Å

Secondary structure (DSSP, 8-state):
-HHHHHHHHTTS------HHHHHHHHHHHS-SSTTSTT--HHHHHHHHHHHHHHHHHHTTT-THHHHHHHHHHHHHHHHHHHHHHHTSPPPP---------

Organism: NCBI:txid878477